Protein AF-A0A2S9GMU8-F1 (afdb_monomer_lite)

Structure (mmCIF, N/CA/C/O backbone):
data_AF-A0A2S9GMU8-F1
#
_entry.id   AF-A0A2S9GMU8-F1
#
loop_
_atom_site.group_PDB
_atom_site.id
_atom_site.type_symbol
_atom_site.label_atom_id
_atom_site.label_alt_id
_atom_site.label_comp_id
_atom_site.label_asym_id
_atom_site.label_entity_id
_atom_site.label_seq_id
_atom_site.pdbx_PDB_ins_code
_atom_site.Cartn_x
_atom_site.Cartn_y
_atom_site.Cartn_z
_atom_site.occupancy
_atom_site.B_iso_or_equiv
_atom_site.auth_seq_id
_atom_site.auth_comp_id
_atom_site.auth_asym_id
_atom_site.auth_atom_id
_atom_site.pdbx_PDB_model_num
ATOM 1 N N . ALA A 1 1 ? -2.568 -3.173 19.992 1.00 81.00 1 ALA A N 1
ATOM 2 C CA . ALA A 1 1 ? -2.927 -2.108 19.031 1.00 81.00 1 ALA A CA 1
ATOM 3 C C . ALA A 1 1 ? -3.790 -2.635 17.877 1.00 81.00 1 ALA A C 1
ATOM 5 O O . ALA A 1 1 ? -4.967 -2.312 17.852 1.00 81.00 1 ALA A O 1
ATOM 6 N N . PHE A 1 2 ? -3.284 -3.510 16.995 1.00 90.56 2 PHE A N 1
ATOM 7 C CA . PHE A 1 2 ? -4.013 -3.955 15.788 1.00 90.56 2 PHE A CA 1
ATOM 8 C C . PHE A 1 2 ? -5.393 -4.593 16.005 1.00 90.56 2 PHE A C 1
ATOM 10 O O . PHE A 1 2 ? -6.277 -4.393 15.182 1.00 90.56 2 PHE A O 1
ATOM 17 N N . ARG A 1 3 ? -5.609 -5.328 17.107 1.00 94.62 3 ARG A N 1
ATOM 18 C CA . ARG A 1 3 ? -6.939 -5.873 17.444 1.00 94.62 3 ARG A CA 1
ATOM 19 C C . ARG A 1 3 ? -7.999 -4.767 17.514 1.00 94.62 3 ARG A C 1
ATOM 21 O O . ARG A 1 3 ? -9.036 -4.884 16.882 1.00 94.62 3 ARG A O 1
ATOM 28 N N . ARG A 1 4 ? -7.684 -3.672 18.210 1.00 93.69 4 ARG A N 1
ATOM 29 C CA . ARG A 1 4 ? -8.584 -2.526 18.366 1.00 93.69 4 ARG A CA 1
ATOM 30 C C . ARG A 1 4 ? -8.859 -1.825 17.035 1.00 93.69 4 ARG A C 1
ATOM 32 O O . ARG A 1 4 ? -9.989 -1.427 16.802 1.00 93.69 4 ARG A O 1
ATOM 39 N N . LEU A 1 5 ? -7.845 -1.685 16.175 1.00 93.88 5 LEU A N 1
ATOM 40 C CA . LEU A 1 5 ? -8.032 -1.106 14.839 1.00 93.88 5 LEU A CA 1
ATOM 41 C C . LEU A 1 5 ? -8.990 -1.956 14.008 1.00 93.88 5 LEU A C 1
ATOM 43 O O . LEU A 1 5 ? -9.982 -1.429 13.532 1.00 93.88 5 LEU A O 1
ATOM 47 N N . ARG A 1 6 ? -8.793 -3.276 13.949 1.00 96.12 6 ARG A N 1
ATOM 48 C CA . ARG A 1 6 ? -9.727 -4.165 13.240 1.00 96.12 6 ARG A CA 1
ATOM 49 C C . ARG A 1 6 ? -11.165 -4.076 13.750 1.00 96.12 6 ARG A C 1
ATOM 51 O O . ARG A 1 6 ? -12.091 -4.176 12.960 1.00 96.12 6 ARG A O 1
ATOM 58 N N . GLU A 1 7 ? -11.350 -3.904 15.056 1.00 95.38 7 GLU A N 1
ATOM 59 C CA . GLU A 1 7 ? -12.679 -3.839 15.676 1.00 95.38 7 GLU A CA 1
ATOM 60 C C . GLU A 1 7 ? -13.367 -2.475 15.510 1.00 95.38 7 GLU A C 1
ATOM 62 O O . GLU A 1 7 ? -14.591 -2.423 15.452 1.00 95.38 7 GLU A O 1
ATOM 67 N N . GLN A 1 8 ? -12.611 -1.372 15.478 1.00 95.62 8 GLN A N 1
ATOM 68 C CA . GLN A 1 8 ? -13.172 -0.015 15.604 1.00 95.62 8 GLN A CA 1
ATOM 69 C C . GLN A 1 8 ? -12.923 0.886 14.387 1.00 95.62 8 GLN A C 1
ATOM 71 O O . GLN A 1 8 ? -13.711 1.793 14.138 1.00 95.62 8 GLN A O 1
ATOM 76 N N . ALA A 1 9 ? -11.825 0.681 13.661 1.00 95.44 9 ALA A N 1
ATOM 77 C CA . ALA A 1 9 ? -11.403 1.489 12.517 1.00 95.44 9 ALA A CA 1
ATOM 78 C C . ALA A 1 9 ? -10.482 0.649 11.603 1.00 95.44 9 ALA A C 1
ATOM 80 O O . ALA A 1 9 ? -9.261 0.846 11.609 1.00 95.44 9 ALA A O 1
ATOM 81 N N . PRO A 1 10 ? -11.036 -0.345 10.878 1.00 94.69 10 PRO A N 1
ATOM 82 C CA . PRO A 1 10 ? -10.248 -1.345 10.152 1.00 94.69 10 PRO A CA 1
ATOM 83 C C . PRO A 1 10 ? -9.424 -0.752 9.003 1.00 94.69 10 PRO A C 1
ATOM 85 O O . PRO A 1 10 ? -8.368 -1.300 8.667 1.00 94.69 10 PRO A O 1
ATOM 88 N N . VAL A 1 11 ? -9.886 0.388 8.481 1.00 97.00 11 VAL A N 1
ATOM 89 C CA . VAL A 1 11 ? -9.190 1.281 7.556 1.00 97.00 11 VAL A CA 1
ATOM 90 C C . VAL A 1 11 ? -9.095 2.650 8.223 1.00 97.00 11 VAL A C 1
ATOM 92 O O . VAL A 1 11 ? -10.116 3.268 8.527 1.00 97.00 11 VAL A O 1
ATOM 95 N N . ALA A 1 12 ? -7.878 3.117 8.488 1.00 96.25 12 ALA A N 1
ATOM 96 C CA . ALA A 1 12 ? -7.657 4.370 9.204 1.00 96.25 12 ALA A CA 1
ATOM 97 C C . ALA A 1 12 ? -6.459 5.139 8.648 1.00 96.25 12 ALA A C 1
ATOM 99 O O . ALA A 1 12 ? -5.453 4.542 8.272 1.00 96.25 12 ALA A O 1
ATOM 100 N N . TRP A 1 13 ? -6.548 6.468 8.637 1.00 95.19 13 TRP A N 1
ATOM 101 C CA . TRP A 1 13 ? -5.402 7.315 8.325 1.00 95.19 13 TRP A CA 1
ATOM 102 C C . TRP A 1 13 ? -4.395 7.287 9.478 1.00 95.19 13 TRP A C 1
ATOM 104 O O . TRP A 1 13 ? -4.752 7.560 10.627 1.00 95.19 13 TRP A O 1
ATOM 114 N N . HIS A 1 14 ? -3.140 6.972 9.171 1.00 93.00 14 HIS A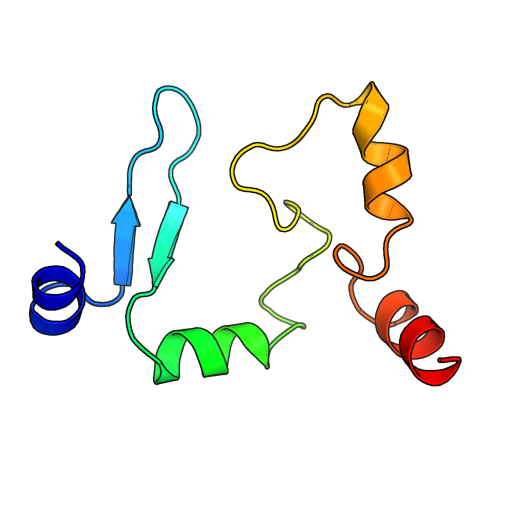 N 1
ATOM 115 C CA . HIS A 1 14 ? -2.038 6.941 10.120 1.00 93.00 14 HIS A CA 1
ATOM 116 C C . HIS A 1 14 ? -1.016 8.038 9.773 1.00 93.00 14 HIS A C 1
ATOM 118 O O . HIS A 1 14 ? -0.421 7.993 8.693 1.00 93.00 14 HIS A O 1
ATOM 124 N N . PRO A 1 15 ? -0.779 9.024 10.658 1.00 93.56 15 PRO A N 1
ATOM 125 C CA . PRO A 1 15 ? 0.235 10.053 10.432 1.00 93.56 15 PRO A CA 1
ATOM 126 C C . PRO A 1 15 ? 1.644 9.444 10.453 1.00 93.56 15 PRO A C 1
ATOM 128 O O . PRO A 1 15 ? 1.886 8.460 11.154 1.00 93.56 15 PRO A O 1
ATOM 131 N N . TYR A 1 16 ? 2.589 10.025 9.713 1.00 90.06 16 TYR A N 1
ATOM 132 C CA . TYR A 1 16 ? 3.947 9.488 9.627 1.00 90.06 16 TYR A CA 1
ATOM 133 C C . TYR A 1 16 ? 5.014 10.584 9.732 1.00 90.06 16 TYR A C 1
ATOM 135 O O . TYR A 1 16 ? 5.580 11.032 8.740 1.00 90.06 16 TYR A O 1
ATOM 143 N N . GLY A 1 17 ? 5.286 11.020 10.967 1.00 89.06 17 GLY A N 1
ATOM 144 C CA . GLY A 1 17 ? 6.225 12.113 11.236 1.00 89.06 17 GLY A CA 1
ATOM 145 C C . GLY A 1 17 ? 5.864 13.369 10.438 1.00 89.06 17 GLY A C 1
ATOM 146 O O . GLY A 1 17 ? 4.693 13.739 10.375 1.00 89.06 17 GLY A O 1
ATOM 147 N N . ASP A 1 18 ? 6.867 13.965 9.790 1.00 87.50 18 ASP A N 1
ATOM 148 C CA . ASP A 1 18 ? 6.703 15.125 8.901 1.00 87.50 18 ASP A CA 1
ATOM 149 C C . ASP A 1 18 ? 6.367 14.737 7.445 1.00 87.50 18 ASP A C 1
ATOM 151 O O . ASP A 1 18 ? 6.246 15.600 6.575 1.00 87.50 18 ASP A O 1
ATOM 155 N N . LYS A 1 19 ? 6.239 13.436 7.150 1.00 83.94 19 LYS A N 1
ATOM 156 C CA . LYS A 1 19 ? 5.900 12.924 5.817 1.00 83.94 19 LYS A CA 1
ATOM 157 C C . LYS A 1 19 ? 4.381 12.790 5.659 1.00 83.94 19 LYS A C 1
ATOM 159 O O . LYS A 1 19 ? 3.651 12.716 6.655 1.00 83.94 19 LYS A O 1
ATOM 164 N N . PRO A 1 20 ? 3.875 12.703 4.413 1.00 83.88 20 PRO A N 1
ATOM 165 C CA . PRO A 1 20 ? 2.508 12.266 4.181 1.00 83.88 20 PRO A CA 1
ATOM 166 C C . PRO A 1 20 ? 2.253 10.941 4.910 1.00 83.88 20 PRO A C 1
ATOM 168 O O . PRO A 1 20 ? 3.052 10.009 4.825 1.00 83.88 20 PRO A O 1
ATOM 171 N N . GLY A 1 21 ? 1.158 10.884 5.668 1.00 91.06 21 GLY A N 1
ATOM 172 C CA . GLY A 1 21 ? 0.712 9.653 6.310 1.00 91.06 21 GLY A CA 1
ATOM 173 C C . GLY A 1 21 ? 0.279 8.594 5.295 1.00 91.06 21 GLY A C 1
ATOM 174 O O . GLY A 1 21 ? 0.382 8.774 4.081 1.00 91.06 21 GLY A O 1
ATOM 175 N N . PHE A 1 22 ? -0.253 7.488 5.799 1.00 92.38 22 PHE A N 1
ATOM 176 C CA . PHE A 1 22 ? -0.751 6.400 4.965 1.00 92.38 22 PHE A CA 1
ATOM 177 C C . PHE A 1 22 ? -2.063 5.840 5.501 1.00 92.38 22 PHE A C 1
ATOM 179 O O . PHE A 1 22 ? -2.384 5.951 6.685 1.00 92.38 22 PHE A O 1
ATOM 186 N N . TRP A 1 23 ? -2.822 5.196 4.621 1.00 93.75 23 TRP A N 1
ATOM 187 C CA . TRP A 1 23 ? -3.977 4.407 5.023 1.00 93.75 23 TRP A CA 1
ATOM 188 C C . TRP A 1 23 ? -3.514 3.057 5.569 1.00 93.75 23 TRP A C 1
ATOM 190 O O . TRP A 1 23 ? -2.884 2.269 4.869 1.00 93.75 23 TRP A O 1
ATOM 200 N N . ALA A 1 24 ? -3.826 2.786 6.833 1.00 95.00 24 ALA A N 1
ATOM 201 C CA . ALA A 1 24 ? -3.574 1.507 7.473 1.00 95.00 24 ALA A CA 1
ATOM 202 C C . ALA A 1 24 ? -4.771 0.578 7.250 1.00 95.00 24 ALA A C 1
ATOM 204 O O . ALA A 1 24 ? -5.832 0.776 7.843 1.00 95.00 24 ALA A O 1
ATOM 205 N N . LEU A 1 25 ? -4.581 -0.445 6.417 1.00 96.50 25 LEU A N 1
ATOM 206 C CA . LEU A 1 25 ? -5.525 -1.546 6.246 1.00 96.50 25 LEU A CA 1
ATOM 207 C C . LEU A 1 25 ? -5.148 -2.659 7.222 1.00 96.50 25 LEU A C 1
ATOM 209 O O . LEU A 1 25 ? -4.007 -3.120 7.243 1.00 96.50 25 LEU A O 1
ATOM 213 N N . THR A 1 26 ? -6.095 -3.084 8.056 1.00 97.31 26 THR A N 1
ATOM 214 C CA . THR A 1 26 ? -5.812 -4.056 9.127 1.00 97.31 26 THR A CA 1
ATOM 215 C C . THR A 1 26 ? -6.609 -5.351 9.025 1.00 97.31 26 THR A C 1
ATOM 217 O O . THR A 1 26 ? -6.305 -6.298 9.760 1.00 97.31 26 THR A O 1
ATOM 220 N N . CYS A 1 27 ? -7.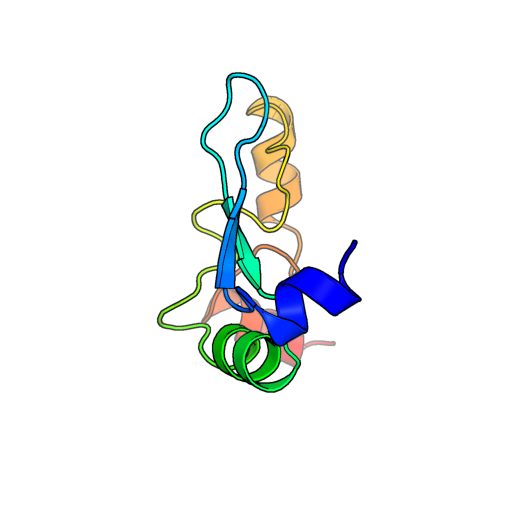587 -5.411 8.119 1.00 96.62 27 CYS A N 1
ATOM 221 C CA . CYS A 1 27 ? -8.424 -6.577 7.855 1.00 96.62 27 CYS A CA 1
ATOM 222 C C . CYS A 1 27 ? -7.965 -7.335 6.605 1.00 96.62 27 CYS A C 1
ATOM 224 O O . CYS A 1 27 ? -7.468 -6.749 5.647 1.00 96.62 27 CYS A O 1
ATOM 226 N N . TYR A 1 28 ? -8.140 -8.657 6.632 1.00 96.50 28 TYR A N 1
ATOM 227 C CA . TYR A 1 28 ? -7.702 -9.548 5.557 1.00 96.50 28 TYR A CA 1
ATOM 228 C C . TYR A 1 28 ? -8.385 -9.237 4.223 1.00 96.50 28 TYR A C 1
ATOM 230 O O . TYR A 1 28 ? -7.699 -9.153 3.210 1.00 96.50 28 TYR A O 1
ATOM 238 N N . ASP A 1 29 ? -9.705 -9.040 4.235 1.00 97.06 29 ASP A N 1
ATOM 239 C CA . ASP A 1 29 ? -10.488 -8.849 3.010 1.00 97.06 29 ASP A CA 1
ATOM 240 C C . ASP A 1 29 ? -10.063 -7.580 2.262 1.00 97.06 29 ASP A C 1
ATOM 242 O O .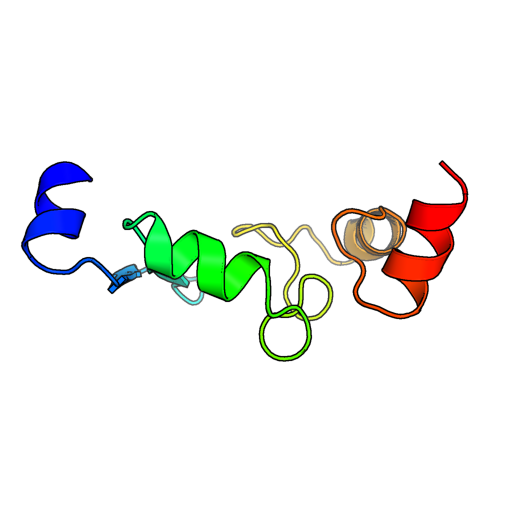 ASP A 1 29 ? -9.850 -7.625 1.052 1.00 97.06 29 ASP A O 1
ATOM 246 N N . ASP A 1 30 ? -9.831 -6.479 2.984 1.00 96.88 30 ASP A N 1
ATOM 247 C CA . ASP A 1 30 ? -9.359 -5.222 2.394 1.00 96.88 30 ASP A CA 1
ATOM 248 C C . ASP A 1 30 ? -7.954 -5.382 1.798 1.00 96.88 30 ASP A C 1
ATOM 250 O O . ASP A 1 30 ? -7.689 -4.956 0.673 1.00 96.88 30 ASP A O 1
ATOM 254 N N . ILE A 1 31 ? -7.049 -6.046 2.529 1.00 96.62 31 ILE A N 1
ATOM 255 C CA . ILE A 1 31 ? -5.683 -6.312 2.059 1.00 96.62 31 ILE A CA 1
ATOM 256 C C . ILE A 1 31 ? -5.716 -7.189 0.805 1.00 96.62 31 ILE A C 1
ATOM 258 O O . ILE A 1 31 ? -5.005 -6.911 -0.162 1.00 96.62 31 ILE A O 1
ATOM 262 N N . GLN A 1 32 ? -6.540 -8.238 0.798 1.00 97.81 32 GLN A N 1
ATOM 263 C CA . GLN A 1 32 ? -6.691 -9.121 -0.351 1.00 97.81 32 GLN A CA 1
ATOM 264 C C . GLN A 1 32 ? -7.279 -8.378 -1.556 1.00 97.81 32 GLN A C 1
ATOM 266 O O . GLN A 1 32 ? -6.791 -8.576 -2.668 1.00 97.81 32 GLN A O 1
ATOM 271 N N . ALA A 1 33 ? -8.295 -7.537 -1.352 1.00 97.25 33 ALA A N 1
ATOM 272 C CA . ALA A 1 33 ? -8.917 -6.760 -2.417 1.00 97.25 33 ALA A CA 1
ATOM 273 C C . ALA A 1 33 ? -7.905 -5.811 -3.075 1.00 97.25 33 ALA A C 1
ATOM 275 O O . ALA A 1 33 ? -7.718 -5.870 -4.290 1.00 97.25 33 ALA A O 1
ATOM 276 N N . VAL A 1 34 ? -7.181 -5.023 -2.271 1.00 96.00 34 VAL A N 1
ATOM 277 C CA . VAL A 1 34 ? -6.124 -4.118 -2.754 1.00 96.00 34 VAL A CA 1
ATOM 278 C C . VAL A 1 34 ? -5.022 -4.886 -3.481 1.00 96.00 34 VAL A C 1
ATOM 280 O O . VAL A 1 34 ? -4.653 -4.527 -4.594 1.00 96.00 34 VAL A O 1
ATOM 283 N N . SER A 1 35 ? -4.548 -5.997 -2.908 1.00 94.50 35 SER A N 1
ATOM 284 C CA . SER A 1 35 ? -3.449 -6.783 -3.492 1.00 94.50 35 SER A CA 1
ATOM 285 C C . SER A 1 35 ? -3.793 -7.414 -4.847 1.00 94.50 35 SER A C 1
ATOM 287 O O . SER A 1 35 ? -2.893 -7.804 -5.588 1.00 94.50 35 SER A O 1
ATOM 289 N N . ARG A 1 36 ? -5.083 -7.585 -5.163 1.00 95.50 36 ARG A N 1
ATOM 290 C CA . ARG A 1 36 ? -5.542 -8.196 -6.421 1.00 95.50 36 ARG A CA 1
ATOM 291 C C . ARG A 1 36 ? -5.881 -7.173 -7.499 1.00 95.50 36 ARG A C 1
ATOM 293 O O . ARG A 1 36 ? -5.967 -7.559 -8.663 1.00 95.50 36 ARG A O 1
ATOM 300 N N . ASP A 1 37 ? -6.074 -5.911 -7.133 1.00 96.31 37 ASP A N 1
ATOM 301 C CA . ASP A 1 37 ? -6.414 -4.834 -8.057 1.00 96.31 37 ASP A CA 1
ATOM 302 C C . ASP A 1 37 ? -5.196 -3.943 -8.330 1.00 96.31 37 ASP A C 1
ATOM 304 O O . ASP A 1 37 ? -5.104 -2.800 -7.886 1.00 96.31 37 ASP A O 1
ATOM 308 N N . SER A 1 38 ? -4.254 -4.480 -9.106 1.00 93.56 38 SER A N 1
ATOM 309 C CA . SER A 1 38 ? -3.060 -3.741 -9.530 1.00 93.56 38 SER A CA 1
ATOM 310 C C . SER A 1 38 ? -3.350 -2.658 -10.578 1.00 93.56 38 SER A C 1
ATOM 312 O O . SER A 1 38 ? -2.431 -1.963 -10.995 1.00 93.56 38 SER A O 1
ATOM 314 N N . GLN A 1 39 ? -4.588 -2.554 -11.083 1.00 93.44 39 GLN A N 1
ATOM 315 C CA . GLN A 1 39 ? -4.970 -1.475 -12.003 1.00 93.44 39 GLN A CA 1
ATOM 316 C C . GLN A 1 39 ? -5.285 -0.197 -11.227 1.00 93.44 39 GLN A C 1
ATOM 318 O O . GLN A 1 39 ? -4.944 0.893 -11.681 1.00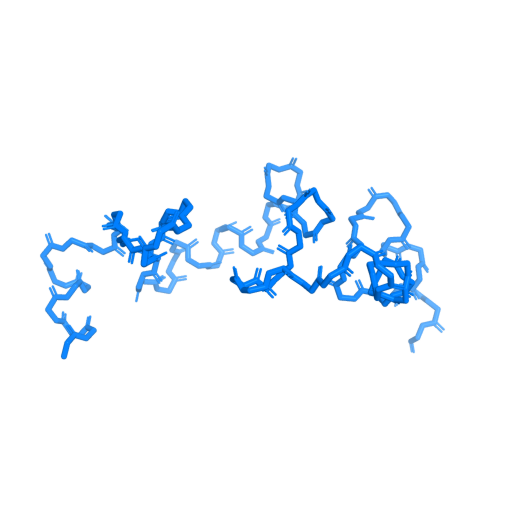 93.44 39 GLN A O 1
ATOM 323 N N . THR A 1 40 ? -5.904 -0.338 -10.054 1.00 95.00 40 THR A N 1
ATOM 324 C CA . THR A 1 40 ? -6.183 0.782 -9.149 1.00 95.00 40 THR A CA 1
ATOM 325 C C . T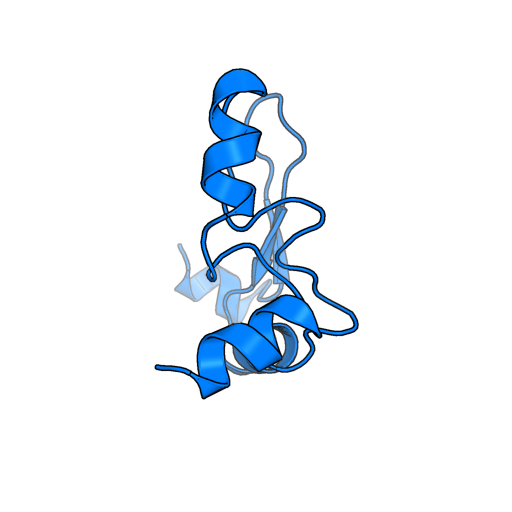HR A 1 40 ? -5.017 1.050 -8.194 1.00 95.00 40 THR A C 1
ATOM 327 O O . THR A 1 40 ? -4.706 2.209 -7.917 1.00 95.00 40 THR A O 1
ATOM 330 N N . TRP A 1 41 ? -4.355 -0.001 -7.693 1.00 93.94 41 TRP A N 1
ATOM 331 C CA . TRP A 1 41 ? -3.312 0.095 -6.667 1.00 93.94 41 TRP A CA 1
ATOM 332 C C . TRP A 1 41 ? -1.932 -0.238 -7.238 1.00 93.94 41 TRP A C 1
ATOM 334 O O . TRP A 1 41 ? -1.544 -1.397 -7.366 1.00 93.94 41 TRP A O 1
ATOM 344 N N . SER A 1 42 ? -1.199 0.818 -7.577 1.00 92.81 42 SER A N 1
ATOM 345 C CA . SER A 1 42 ? 0.118 0.758 -8.211 1.00 92.81 42 SER A CA 1
ATOM 346 C C . SER A 1 42 ? 1.236 0.447 -7.211 1.00 92.81 42 SER A C 1
ATOM 348 O O . SER A 1 42 ? 1.318 1.072 -6.152 1.00 92.81 42 SER A O 1
ATOM 350 N N . SER A 1 43 ? 2.134 -0.472 -7.575 1.00 91.19 43 SER A N 1
ATOM 351 C CA . SER A 1 43 ? 3.401 -0.709 -6.861 1.00 91.19 43 SER A CA 1
ATOM 352 C C . SER A 1 43 ? 4.540 0.183 -7.372 1.00 91.19 43 SER A C 1
ATOM 354 O O . SER A 1 43 ? 5.558 0.328 -6.693 1.00 91.19 43 SER A O 1
ATOM 356 N N . GLU A 1 44 ? 4.377 0.781 -8.557 1.00 89.50 44 GLU A N 1
ATOM 357 C CA . GLU A 1 44 ? 5.386 1.604 -9.239 1.00 89.50 44 GLU A CA 1
ATOM 358 C C . GLU A 1 44 ? 5.280 3.099 -8.890 1.00 89.50 44 GLU A C 1
ATOM 360 O O . GLU A 1 44 ? 6.300 3.757 -8.698 1.00 89.50 44 GLU A O 1
ATOM 365 N N . ALA A 1 45 ? 4.066 3.646 -8.756 1.00 84.31 45 ALA A N 1
ATOM 366 C CA . ALA A 1 45 ? 3.829 5.092 -8.669 1.00 84.31 45 ALA A CA 1
ATOM 367 C C . ALA A 1 45 ? 4.419 5.751 -7.412 1.00 84.31 45 ALA A C 1
ATOM 369 O O . ALA A 1 45 ? 5.008 6.828 -7.494 1.00 84.31 45 ALA A O 1
ATOM 370 N N . THR A 1 46 ? 4.258 5.110 -6.254 1.00 73.75 46 THR A N 1
ATOM 371 C CA . THR A 1 46 ? 4.745 5.631 -4.960 1.00 73.75 46 THR A CA 1
ATOM 372 C C . THR A 1 46 ? 5.719 4.658 -4.287 1.00 73.75 46 THR A C 1
ATOM 374 O O . THR A 1 46 ? 6.261 4.950 -3.223 1.00 73.75 46 THR A O 1
ATOM 377 N N . GLY A 1 47 ? 5.972 3.509 -4.922 1.00 73.94 47 GLY A N 1
ATOM 378 C CA . GLY A 1 47 ? 6.756 2.413 -4.367 1.00 73.94 47 GLY A CA 1
ATOM 379 C C . GLY A 1 47 ? 6.002 1.591 -3.316 1.00 73.94 47 GLY A C 1
ATOM 380 O O . GLY A 1 47 ? 4.901 1.920 -2.882 1.00 73.94 47 GLY A O 1
ATOM 381 N N . VAL A 1 48 ? 6.636 0.501 -2.883 1.00 82.31 48 VAL A N 1
ATOM 382 C CA . VAL A 1 48 ? 6.124 -0.422 -1.847 1.00 82.31 48 VAL A CA 1
ATOM 383 C C . VAL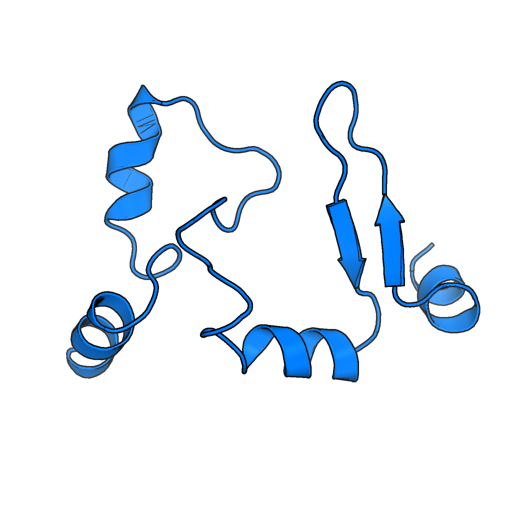 A 1 48 ? 6.624 -0.083 -0.436 1.00 82.31 48 VAL A C 1
ATOM 385 O O . VAL A 1 48 ? 6.318 -0.785 0.528 1.00 82.31 48 VAL A O 1
ATOM 388 N N . PHE A 1 49 ? 7.433 0.970 -0.310 1.00 82.56 49 PHE A N 1
ATOM 389 C CA . PHE A 1 49 ? 8.103 1.357 0.926 1.00 82.56 49 PHE A CA 1
ATOM 390 C C . PHE A 1 49 ? 7.471 2.624 1.495 1.00 82.56 49 PHE A C 1
ATOM 392 O O . PHE A 1 49 ? 7.268 3.598 0.778 1.00 82.56 49 PHE A O 1
ATOM 399 N N . VAL A 1 50 ? 7.206 2.628 2.803 1.00 78.81 50 VAL A N 1
ATOM 400 C CA . VAL A 1 50 ? 6.737 3.831 3.513 1.00 78.81 50 VAL A CA 1
ATOM 401 C C . VAL A 1 50 ? 7.832 4.904 3.527 1.00 78.81 50 VAL A C 1
ATOM 403 O O . VAL A 1 50 ? 7.567 6.088 3.325 1.00 78.81 50 VAL A O 1
ATOM 406 N N . ASP A 1 51 ? 9.083 4.481 3.708 1.00 78.31 51 ASP A N 1
ATOM 407 C CA . ASP A 1 51 ? 10.255 5.324 3.522 1.00 78.31 51 ASP A CA 1
ATOM 408 C C . ASP A 1 51 ? 10.779 5.159 2.099 1.00 78.31 51 ASP A C 1
ATOM 410 O O . ASP A 1 51 ? 11.546 4.240 1.816 1.00 78.31 51 ASP A O 1
ATOM 414 N N . VAL A 1 52 ? 10.354 6.050 1.202 1.00 68.94 52 VAL A N 1
ATOM 415 C CA . VAL A 1 52 ? 10.881 6.095 -0.166 1.00 68.94 52 VAL A CA 1
ATOM 416 C C . VAL A 1 52 ? 12.382 6.420 -0.110 1.00 68.94 52 VAL A C 1
ATOM 418 O O . VAL A 1 52 ? 12.748 7.448 0.472 1.00 68.94 52 VAL A O 1
ATOM 421 N N . PRO A 1 53 ? 13.253 5.566 -0.678 1.00 66.38 53 PRO A N 1
ATOM 422 C CA . PRO A 1 53 ? 14.694 5.806 -0.694 1.00 66.38 53 PRO A CA 1
ATOM 423 C C . PRO A 1 53 ? 15.067 7.055 -1.493 1.00 66.38 53 PRO A C 1
ATOM 425 O O . PRO A 1 53 ? 14.283 7.549 -2.308 1.00 66.38 53 PRO A O 1
ATOM 428 N N . ALA A 1 54 ? 16.265 7.586 -1.243 1.00 68.31 54 ALA A N 1
ATOM 429 C CA . ALA A 1 54 ? 16.746 8.783 -1.923 1.00 68.31 54 ALA A CA 1
ATOM 430 C C . ALA A 1 54 ? 16.728 8.596 -3.460 1.00 68.31 54 ALA A C 1
ATOM 432 O O . ALA A 1 54 ? 16.871 7.471 -3.946 1.00 68.31 54 ALA A O 1
ATOM 433 N N . PRO A 1 55 ? 16.576 9.676 -4.254 1.00 67.56 55 PRO A N 1
ATOM 434 C CA . PRO A 1 55 ? 16.450 9.583 -5.713 1.00 67.56 55 PRO A CA 1
ATOM 435 C C . PRO A 1 55 ? 17.594 8.819 -6.397 1.00 67.56 55 PRO A C 1
ATOM 437 O O . PRO A 1 55 ? 17.385 8.190 -7.430 1.00 67.56 55 PRO A O 1
ATOM 440 N N . GLU A 1 56 ? 18.784 8.842 -5.805 1.00 71.25 56 GLU A N 1
ATOM 441 C CA . GLU A 1 56 ? 19.971 8.107 -6.251 1.00 71.25 56 GLU A CA 1
ATOM 442 C C . GLU A 1 56 ? 19.806 6.575 -6.214 1.00 71.25 56 GLU A C 1
ATOM 444 O O . GLU A 1 56 ? 20.291 5.893 -7.116 1.00 71.25 56 GLU A O 1
ATOM 449 N N . ASP A 1 57 ? 19.022 6.044 -5.271 1.00 68.94 57 ASP A N 1
ATOM 450 C CA . ASP A 1 57 ? 18.712 4.611 -5.159 1.00 68.94 57 ASP A CA 1
ATOM 451 C C . ASP A 1 57 ? 17.422 4.217 -5.902 1.00 68.94 57 ASP A C 1
ATOM 453 O O . ASP A 1 57 ? 17.155 3.035 -6.143 1.00 68.94 57 ASP A O 1
ATOM 457 N N . SER A 1 58 ? 16.615 5.204 -6.311 1.00 72.00 58 SER A N 1
ATOM 458 C CA . SER A 1 58 ? 15.298 4.978 -6.925 1.00 72.00 58 SER A CA 1
ATOM 459 C C . SER A 1 58 ? 15.364 4.165 -8.223 1.00 72.00 58 SER A C 1
ATOM 461 O O . SER A 1 58 ? 14.482 3.348 -8.491 1.00 72.00 58 SER A O 1
ATOM 463 N N . TYR A 1 59 ? 16.442 4.323 -9.000 1.00 76.06 59 TYR A N 1
ATOM 464 C CA . TYR A 1 59 ? 16.626 3.592 -10.251 1.00 76.06 59 TYR A CA 1
ATOM 465 C C . TYR A 1 59 ? 16.792 2.087 -10.023 1.00 76.06 59 TYR A C 1
ATOM 467 O O . TYR A 1 59 ? 16.197 1.291 -10.744 1.00 76.06 59 TYR A O 1
ATOM 475 N N . GLN A 1 60 ? 17.571 1.681 -9.014 1.00 79.12 60 GLN A N 1
ATOM 476 C CA . GLN A 1 60 ? 17.776 0.259 -8.726 1.00 79.12 60 GLN A CA 1
ATOM 477 C C . GLN A 1 60 ? 16.484 -0.403 -8.252 1.00 79.12 60 GLN A C 1
ATOM 479 O O . GLN A 1 60 ? 16.183 -1.522 -8.666 1.00 79.12 60 GLN A O 1
ATOM 484 N N . LEU A 1 61 ? 15.695 0.307 -7.443 1.00 79.62 61 LEU A N 1
ATOM 485 C CA . LEU A 1 61 ? 14.394 -0.174 -6.987 1.00 79.62 61 LEU A CA 1
ATOM 486 C C . LEU A 1 61 ? 13.452 -0.375 -8.166 1.00 79.62 61 LEU A C 1
ATOM 488 O O . LEU A 1 61 ? 12.901 -1.459 -8.293 1.00 79.62 61 LEU A O 1
ATOM 492 N N . ALA A 1 62 ? 13.379 0.582 -9.095 1.00 81.00 62 ALA A N 1
ATOM 493 C CA . ALA A 1 62 ? 12.546 0.484 -10.296 1.00 81.00 62 ALA A CA 1
ATOM 494 C C . ALA A 1 62 ? 12.904 -0.697 -11.229 1.00 81.00 62 ALA A C 1
ATOM 496 O O . ALA A 1 62 ? 12.126 -1.039 -12.123 1.00 81.00 62 ALA A O 1
ATOM 497 N N . LEU A 1 63 ? 14.073 -1.328 -11.051 1.00 86.44 63 LEU A N 1
ATOM 498 C CA . LEU A 1 63 ? 14.472 -2.547 -11.763 1.00 86.44 63 LEU A CA 1
ATOM 499 C C . LEU A 1 63 ? 14.043 -3.839 -11.051 1.00 86.44 63 LEU A C 1
ATOM 501 O O . LEU A 1 63 ? 14.095 -4.913 -11.654 1.00 86.44 63 LEU A O 1
ATOM 505 N N . MET A 1 64 ? 13.601 -3.768 -9.796 1.00 89.25 64 MET A N 1
ATOM 506 C CA . MET A 1 64 ? 13.109 -4.919 -9.048 1.00 89.25 64 MET A CA 1
ATOM 507 C C . MET A 1 64 ? 11.663 -5.223 -9.440 1.00 89.25 64 MET A C 1
ATOM 509 O O . MET A 1 64 ? 10.802 -4.352 -9.392 1.00 89.25 64 MET A O 1
ATOM 513 N N . MET A 1 65 ? 11.364 -6.492 -9.738 1.00 91.31 65 MET A N 1
ATOM 514 C CA . MET A 1 65 ? 10.000 -6.938 -10.066 1.00 91.31 65 MET A CA 1
ATOM 515 C C . MET A 1 65 ? 8.968 -6.516 -9.003 1.00 91.31 65 MET A C 1
ATOM 517 O O . MET A 1 65 ? 7.826 -6.240 -9.340 1.00 91.31 65 MET A O 1
ATOM 521 N N . LEU A 1 66 ? 9.377 -6.431 -7.732 1.00 90.56 66 LEU A N 1
ATOM 522 C CA . LEU A 1 66 ? 8.524 -6.039 -6.607 1.00 90.56 66 LEU A CA 1
ATOM 523 C C . LEU A 1 66 ? 7.893 -4.642 -6.756 1.00 90.56 66 LEU A C 1
ATOM 525 O O . LEU A 1 66 ? 6.813 -4.422 -6.222 1.00 90.56 66 LEU A O 1
ATOM 529 N N . THR A 1 67 ? 8.549 -3.704 -7.441 1.00 91.75 67 THR A N 1
ATOM 530 C CA . THR A 1 67 ? 8.079 -2.313 -7.569 1.00 91.75 67 THR A CA 1
ATOM 531 C C . THR A 1 67 ? 7.623 -1.988 -8.991 1.00 91.75 67 THR A C 1
ATOM 533 O O . THR A 1 67 ? 7.662 -0.831 -9.401 1.00 91.75 67 THR A O 1
ATOM 536 N N . MET A 1 68 ? 7.273 -3.003 -9.781 1.00 93.31 68 MET A N 1
ATOM 537 C CA . MET A 1 68 ? 6.787 -2.836 -11.150 1.00 93.31 68 MET A CA 1
ATOM 538 C C . MET A 1 68 ? 5.296 -3.124 -11.228 1.00 93.31 68 MET A C 1
ATOM 540 O O . MET A 1 68 ? 4.813 -4.062 -10.595 1.00 93.31 68 MET A O 1
ATOM 544 N N . ASP A 1 69 ? 4.611 -2.418 -12.123 1.00 94.50 69 ASP A N 1
ATOM 545 C CA . ASP A 1 69 ? 3.243 -2.745 -12.509 1.00 94.50 69 ASP A CA 1
ATOM 546 C C . ASP A 1 69 ? 3.177 -3.471 -13.871 1.00 94.50 69 ASP A C 1
ATOM 548 O O . ASP A 1 69 ? 4.164 -3.564 -14.624 1.00 94.50 69 ASP A O 1
ATOM 552 N N . PRO A 1 70 ? 2.022 -4.071 -14.218 1.00 94.56 70 PRO A N 1
ATOM 553 C CA . PRO A 1 70 ? 1.769 -4.553 -15.570 1.00 94.56 70 PRO A CA 1
ATOM 554 C C . PRO A 1 70 ? 1.931 -3.438 -16.626 1.00 94.56 70 PRO A C 1
ATOM 556 O O . PRO A 1 70 ? 1.590 -2.289 -16.363 1.00 94.56 70 PRO A O 1
ATOM 559 N N . PRO A 1 71 ? 2.395 -3.760 -17.851 1.00 94.56 71 PRO A N 1
ATOM 560 C CA . PRO A 1 71 ? 2.644 -5.107 -18.374 1.00 94.56 71 PRO A CA 1
ATOM 561 C C . PRO A 1 71 ? 4.042 -5.666 -18.059 1.00 94.56 71 PRO A C 1
ATOM 563 O O . PRO A 1 71 ? 4.253 -6.870 -18.209 1.00 94.56 71 PRO A O 1
ATOM 566 N N . ARG A 1 72 ? 4.995 -4.828 -17.622 1.00 93.56 72 ARG A N 1
ATOM 567 C CA . ARG A 1 72 ? 6.397 -5.235 -17.396 1.00 93.56 72 ARG A CA 1
ATOM 568 C C . ARG A 1 72 ? 6.511 -6.280 -16.292 1.00 93.56 72 ARG A C 1
ATOM 570 O O . ARG A 1 72 ? 7.167 -7.297 -16.504 1.00 93.56 72 ARG A O 1
ATOM 577 N N . HIS A 1 73 ? 5.817 -6.070 -15.171 1.00 95.25 73 HIS A N 1
ATOM 578 C CA . HIS A 1 73 ? 5.749 -7.045 -14.082 1.00 95.25 73 HIS A CA 1
ATOM 579 C C . HIS A 1 73 ? 5.255 -8.413 -14.571 1.00 95.25 73 HIS A C 1
ATOM 581 O O . HIS A 1 73 ? 5.890 -9.436 -14.323 1.00 95.25 73 HIS A O 1
ATOM 587 N N . THR A 1 74 ? 4.147 -8.428 -15.318 1.00 94.62 74 THR A N 1
ATOM 588 C CA . THR A 1 74 ? 3.530 -9.660 -15.826 1.00 94.62 74 THR A CA 1
ATOM 589 C C . THR A 1 74 ? 4.462 -10.413 -16.769 1.00 94.62 74 THR A C 1
ATOM 591 O O . THR A 1 74 ? 4.605 -11.626 -16.644 1.00 94.62 74 THR A O 1
ATOM 594 N N . ALA A 1 75 ? 5.120 -9.700 -17.687 1.00 94.94 75 ALA A N 1
ATOM 595 C CA . ALA A 1 75 ? 6.076 -10.301 -18.610 1.00 94.94 75 ALA A CA 1
ATOM 596 C C . ALA A 1 75 ? 7.283 -10.895 -17.869 1.00 94.94 75 ALA A C 1
ATOM 598 O O . ALA A 1 75 ? 7.660 -12.030 -18.139 1.00 94.94 75 ALA A O 1
ATOM 599 N N . LEU A 1 76 ? 7.853 -10.161 -16.907 1.00 94.12 76 LEU A N 1
ATOM 600 C CA . LEU A 1 76 ? 9.007 -10.621 -16.134 1.00 94.12 76 LEU A CA 1
ATOM 601 C C . LEU A 1 76 ? 8.666 -11.835 -15.262 1.00 94.12 76 LEU A C 1
ATOM 603 O O . LEU A 1 76 ? 9.425 -12.799 -15.229 1.00 94.12 76 LEU A O 1
ATOM 607 N N . ARG A 1 77 ? 7.504 -11.826 -14.600 1.00 93.88 77 ARG A N 1
ATOM 608 C CA . ARG A 1 77 ? 7.065 -12.935 -13.747 1.00 93.88 77 ARG A CA 1
ATOM 609 C C . ARG A 1 77 ? 6.761 -14.214 -14.526 1.00 93.88 77 ARG A C 1
ATOM 611 O O . ARG A 1 77 ? 6.861 -15.286 -13.950 1.00 93.88 77 ARG A O 1
ATOM 618 N N . ALA A 1 78 ? 6.410 -14.117 -15.808 1.00 94.94 78 ALA A N 1
ATOM 619 C CA . ALA A 1 78 ? 6.194 -15.282 -16.664 1.00 94.94 78 ALA A CA 1
ATOM 620 C C . ALA A 1 78 ? 7.499 -15.985 -17.095 1.00 94.94 78 ALA A C 1
ATOM 622 O O . ALA A 1 78 ? 7.437 -17.090 -17.628 1.00 94.94 78 ALA A O 1
ATOM 623 N N . LEU A 1 79 ? 8.661 -15.349 -16.900 1.00 93.81 79 LEU A N 1
ATOM 624 C CA . LEU A 1 79 ? 9.977 -15.893 -17.263 1.00 93.81 79 LEU A CA 1
ATOM 625 C C . LEU A 1 79 ? 10.672 -16.652 -16.122 1.00 93.81 79 LEU A C 1
ATOM 627 O O . LEU A 1 79 ? 11.700 -17.285 -16.367 1.00 93.81 79 LEU A O 1
ATOM 631 N N . VAL A 1 80 ? 10.152 -16.550 -14.897 1.00 82.81 80 VAL A N 1
ATOM 632 C CA . VAL A 1 80 ? 10.685 -17.187 -13.680 1.00 82.81 80 VAL A CA 1
ATOM 633 C C . VAL A 1 80 ? 9.809 -18.372 -13.308 1.00 82.81 80 VAL A C 1
ATOM 635 O O . VAL A 1 80 ? 10.380 -19.433 -12.982 1.00 82.81 80 VAL A O 1
#

Secondary structure (DSSP, 8-state):
-HHHHHHH-SEEEEEETTEEEEEEE-SHHHHHHHHH-TTTS-SSSS-S-SSPPPHHHHHHHHTSGGG--TTHHHHHHTT-

Radius of gyration: 15.07 Å; chains: 1; bounding box: 33×32×38 Å

Foldseek 3Di:
DLVCCVVPPQWDWDDDPPDHTDTHHRDPVVVVVLVVCCVPRACAPQHPDPDDDDPVCNVVSNPDLRSDGPPVNVVVVVVD

Sequence (80 aa):
AFRRLREQAPVAWHPYGDKPGFWALTCYDDIQAVSRDSQTWSSEATGVFVDVPAPEDSYQLALMMLTMDPPRHTALRALV

pLDDT: mean 89.18, std 8.63, range [66.38, 97.81]